Protein AF-A0AA96WVQ9-F1 (afdb_monomer)

Radius of gyration: 18.3 Å; Cα contacts (8 Å, |Δi|>4): 39; chains: 1; bounding box: 49×23×49 Å

pLDDT: mean 83.35, std 11.26, range [46.53, 95.38]

Organism: NCBI:txid3060204

Secondary structure (DSSP, 8-state):
-HHHHHHHHHHHHHHHHHHHHHHHHHHHHHHHHSTT-----HHHHHHHHHHHHHHHHHHHHHHHHHHHHHHHSTTS-HHHHHHHHHHHHHHHHHHHHHHHHHHHHHHHHHHTT-

Mean predicted aligned error: 7.29 Å

InterPro domains:
  IPR022813 Protein-export membrane protein SecD/SecF, archaeal and bacterial [PTHR30081] (1-110)
  IPR048634 Protein export membrane protein SecD/SecF, C-terminal [PF02355] (2-108)

Sequence (114 aa):
MTIRFELDYAIFAILALFHDVLITVGFFAILGLTPLRTKVDSLFVVALLTIVGFSVNDTVVIYDRIRETIQLNPGQHINEIVDDAVNQTLTRSINTTLTVLLTLFALFSSEAKR

Foldseek 3Di:
DVVVVVVVLVVVLVVVLVVVLCVLVVVLVVVCVPPNVDDPDPVVVVVSVVSSVLSSVLSVQLVVQLVVLCVVDPPDDSVVSSVVSCVVSVVVSCVVVVVVVVVVVVVVVVVVVD

Solvent-accessible surface area (backbone atoms only — not comparable to full-atom values): 6366 Å² total; per-residue (Å²): 120,71,70,61,58,54,50,57,51,50,51,54,51,52,52,52,51,51,50,54,51,49,52,55,52,51,52,50,54,54,43,37,75,42,97,72,61,55,72,89,48,75,64,52,55,53,53,51,54,49,52,50,51,52,53,52,53,51,52,51,54,38,49,53,36,32,54,50,44,48,69,75,43,78,84,64,57,68,69,59,40,46,51,53,20,44,64,74,39,44,65,58,51,51,51,53,53,49,52,52,50,52,51,52,49,54,51,52,58,53,58,77,73,109

Nearest PDB structures (foldseek):
  3lg7-assembly1_C  TM=3.363E-01  e=8.445E+00  synthetic construct

Structure (mmCIF, N/CA/C/O backbone):
data_AF-A0AA96WVQ9-F1
#
_entry.id   AF-A0AA96WVQ9-F1
#
loop_
_atom_site.group_PDB
_atom_site.id
_atom_site.type_symbol
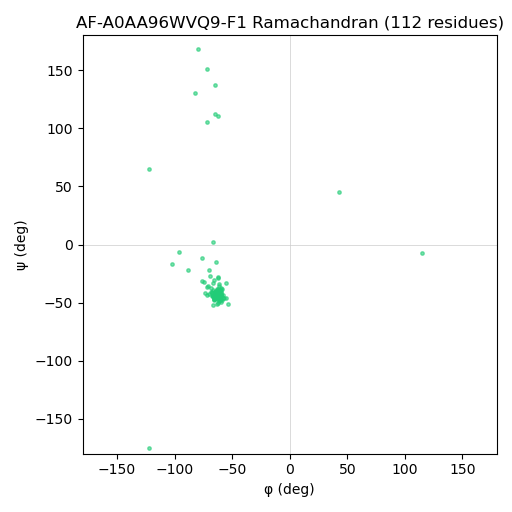_atom_site.label_atom_id
_atom_site.label_alt_id
_atom_site.label_comp_id
_atom_site.label_asym_id
_atom_site.label_entity_id
_atom_site.label_seq_id
_atom_site.pdbx_PDB_ins_code
_atom_site.Cartn_x
_atom_site.Cartn_y
_atom_site.Cartn_z
_atom_site.occupancy
_atom_site.B_iso_or_equiv
_atom_site.auth_seq_id
_atom_site.auth_comp_id
_atom_site.auth_asym_id
_atom_site.auth_atom_id
_atom_site.pdbx_PDB_model_num
ATOM 1 N N . MET A 1 1 ? -20.148 -14.144 12.876 1.00 46.53 1 MET A N 1
ATOM 2 C CA . MET A 1 1 ? -20.193 -13.102 11.820 1.00 46.53 1 MET A CA 1
ATOM 3 C C . MET A 1 1 ? -18.806 -12.736 11.276 1.00 46.53 1 MET A C 1
ATOM 5 O O . MET A 1 1 ? -18.730 -12.173 10.196 1.00 46.53 1 MET A O 1
ATOM 9 N N . THR A 1 2 ? -17.723 -13.139 11.945 1.00 54.88 2 THR A N 1
ATOM 10 C CA . THR A 1 2 ? -16.320 -12.840 11.605 1.00 54.88 2 THR A CA 1
ATOM 11 C C . THR A 1 2 ? -15.842 -13.369 10.241 1.00 54.88 2 THR A C 1
ATOM 13 O O . THR A 1 2 ? -15.091 -12.682 9.563 1.00 54.88 2 THR A O 1
ATOM 16 N N . ILE A 1 3 ? -16.339 -14.534 9.801 1.00 55.66 3 ILE A N 1
ATOM 17 C CA . ILE A 1 3 ? -15.873 -15.217 8.574 1.00 55.66 3 ILE A CA 1
ATOM 18 C C . ILE A 1 3 ? -16.371 -14.523 7.290 1.00 55.66 3 ILE A C 1
ATOM 20 O O . ILE A 1 3 ? -15.680 -14.518 6.279 1.00 55.66 3 ILE A O 1
ATOM 24 N N . ARG A 1 4 ? -17.566 -13.906 7.311 1.00 56.72 4 ARG A N 1
ATOM 25 C CA . ARG A 1 4 ? -18.099 -13.181 6.138 1.00 56.72 4 ARG A CA 1
ATOM 26 C C . ARG A 1 4 ? -17.317 -11.898 5.855 1.00 56.72 4 ARG A C 1
ATOM 28 O O . ARG A 1 4 ? -16.983 -11.646 4.709 1.00 56.72 4 ARG A O 1
ATOM 35 N N . PHE A 1 5 ? -16.979 -11.153 6.906 1.00 60.38 5 PHE A N 1
ATOM 36 C CA . PHE A 1 5 ? -16.193 -9.925 6.788 1.00 60.38 5 PHE A CA 1
ATOM 37 C C . PHE A 1 5 ? -14.780 -10.192 6.243 1.00 60.38 5 PHE A C 1
ATOM 39 O O . PHE A 1 5 ? -14.303 -9.439 5.405 1.00 60.38 5 PHE A O 1
ATOM 46 N N . GLU A 1 6 ? -14.136 -11.296 6.641 1.00 66.44 6 GLU A N 1
ATOM 47 C CA . GLU A 1 6 ? -12.835 -11.705 6.080 1.00 66.44 6 GLU A CA 1
ATOM 48 C C . GLU A 1 6 ? -12.881 -11.997 4.574 1.00 66.44 6 GLU A C 1
ATOM 50 O O . GLU A 1 6 ? -11.923 -11.690 3.867 1.00 66.44 6 GLU A O 1
ATOM 55 N N . LEU A 1 7 ? -13.986 -12.557 4.069 1.00 70.31 7 LEU A N 1
ATOM 56 C CA . LEU A 1 7 ? -14.126 -12.874 2.646 1.00 70.31 7 LEU A CA 1
ATOM 57 C C . LEU A 1 7 ? -14.338 -11.628 1.786 1.00 70.31 7 LEU A C 1
ATOM 59 O O . LEU A 1 7 ? -13.720 -11.521 0.729 1.00 70.31 7 LEU A O 1
ATOM 63 N N . ASP A 1 8 ? -15.159 -10.680 2.242 1.00 73.31 8 ASP A N 1
ATOM 64 C CA . ASP A 1 8 ? -15.375 -9.424 1.517 1.00 73.31 8 ASP A CA 1
ATOM 65 C C . ASP A 1 8 ? -14.046 -8.657 1.377 1.00 73.31 8 ASP A C 1
ATOM 67 O O . ASP A 1 8 ? -13.687 -8.222 0.282 1.00 73.31 8 ASP A O 1
ATOM 71 N N . TYR A 1 9 ? -13.246 -8.594 2.447 1.00 71.56 9 TYR A N 1
ATOM 72 C CA . TYR A 1 9 ? -11.916 -7.975 2.416 1.00 71.56 9 TYR A CA 1
ATOM 73 C C . TYR A 1 9 ? -10.926 -8.701 1.505 1.00 71.56 9 TYR A C 1
ATOM 75 O O . TYR A 1 9 ? -10.193 -8.051 0.759 1.00 71.56 9 TYR A O 1
ATOM 83 N N . ALA A 1 10 ? -10.923 -10.037 1.514 1.00 76.75 10 ALA A N 1
ATOM 84 C CA . ALA A 1 10 ? -10.074 -10.819 0.621 1.00 76.75 10 ALA A CA 1
ATOM 85 C C . ALA A 1 10 ? -10.390 -10.536 -0.856 1.00 76.75 10 ALA A C 1
ATOM 87 O O . ALA A 1 10 ? -9.477 -10.404 -1.670 1.00 76.75 10 ALA A O 1
ATOM 88 N N . ILE A 1 11 ? -11.671 -10.381 -1.205 1.00 83.69 11 ILE A N 1
ATOM 89 C CA . ILE A 1 11 ? -12.095 -10.055 -2.571 1.00 83.69 11 ILE A CA 1
ATOM 90 C C . ILE A 1 11 ? -11.609 -8.657 -2.973 1.00 83.69 11 ILE A C 1
ATOM 92 O O . ILE A 1 11 ? -11.035 -8.504 -4.051 1.00 83.69 11 ILE A O 1
ATOM 96 N N . PHE A 1 12 ? -11.780 -7.648 -2.113 1.00 81.94 12 PHE A N 1
ATOM 97 C CA . PHE A 1 12 ? -11.291 -6.295 -2.398 1.00 81.94 12 PHE A CA 1
ATOM 98 C C . PHE A 1 12 ? -9.765 -6.241 -2.525 1.00 81.94 12 PHE A C 1
ATOM 100 O O . PHE A 1 12 ? -9.258 -5.578 -3.428 1.00 81.94 12 PHE A O 1
ATOM 107 N N . ALA A 1 13 ? -9.034 -6.978 -1.683 1.00 79.88 13 ALA A N 1
ATOM 108 C CA . ALA A 1 13 ? -7.583 -7.093 -1.788 1.00 79.88 13 ALA A CA 1
ATOM 109 C C . ALA A 1 13 ? -7.162 -7.723 -3.125 1.00 79.88 13 ALA A C 1
ATOM 111 O O . ALA A 1 13 ? -6.309 -7.181 -3.820 1.00 79.88 13 ALA A O 1
ATOM 112 N N . ILE A 1 14 ? -7.801 -8.820 -3.543 1.00 85.50 14 ILE A N 1
ATOM 113 C CA . ILE A 1 14 ? -7.510 -9.465 -4.834 1.00 85.50 14 ILE A CA 1
ATOM 114 C C . ILE A 1 14 ? -7.797 -8.518 -6.007 1.00 85.50 14 ILE A C 1
ATOM 116 O O . ILE A 1 14 ? -7.007 -8.459 -6.948 1.00 85.50 14 ILE A O 1
ATOM 120 N N . LEU A 1 15 ? -8.896 -7.760 -5.957 1.00 87.75 15 LEU A N 1
ATOM 121 C CA . LEU A 1 15 ? -9.235 -6.784 -6.997 1.00 87.75 15 LEU A CA 1
ATOM 122 C C . LEU A 1 15 ? -8.214 -5.643 -7.082 1.00 87.75 15 LEU A C 1
ATOM 124 O O . LEU A 1 15 ? -7.828 -5.267 -8.189 1.00 87.75 15 LEU A O 1
ATOM 128 N N . ALA A 1 16 ? -7.747 -5.127 -5.942 1.00 84.44 16 ALA A N 1
ATOM 129 C CA . ALA A 1 16 ? -6.699 -4.107 -5.901 1.00 84.44 16 ALA A CA 1
ATOM 130 C C . ALA A 1 16 ? -5.387 -4.623 -6.515 1.00 84.44 16 ALA A C 1
ATOM 132 O O . ALA A 1 16 ? -4.803 -3.975 -7.378 1.00 84.44 16 ALA A O 1
ATOM 133 N N . LEU A 1 17 ? -4.977 -5.847 -6.171 1.00 86.38 17 LEU A N 1
ATOM 134 C CA . LEU A 1 17 ? -3.777 -6.464 -6.744 1.00 86.38 17 LEU A CA 1
ATOM 135 C C . LEU A 1 17 ? -3.904 -6.718 -8.239 1.00 86.38 17 LEU A C 1
ATOM 137 O O . LEU A 1 17 ? -2.954 -6.510 -8.992 1.00 86.38 17 LEU A O 1
ATOM 141 N N . PHE A 1 18 ? -5.075 -7.177 -8.678 1.00 88.94 18 PHE A N 1
ATOM 142 C CA . PHE A 1 18 ? -5.342 -7.372 -10.094 1.00 88.94 18 PHE A CA 1
ATOM 143 C C . PHE A 1 18 ? -5.199 -6.055 -10.860 1.00 88.94 18 PHE A C 1
ATOM 145 O O . PHE A 1 18 ? -4.563 -6.026 -11.912 1.00 88.94 18 PHE A O 1
ATOM 152 N N . HIS A 1 19 ? -5.737 -4.964 -10.312 1.00 89.06 19 HIS A N 1
ATOM 153 C CA . HIS A 1 19 ? -5.578 -3.624 -10.864 1.00 89.06 19 HIS A CA 1
ATOM 154 C C . HIS A 1 19 ? -4.102 -3.196 -10.929 1.00 89.06 19 HIS A C 1
ATOM 156 O O . HIS A 1 19 ? -3.646 -2.762 -11.988 1.00 89.06 19 HIS A O 1
ATOM 162 N N . ASP A 1 20 ? -3.332 -3.388 -9.856 1.00 85.62 20 ASP A N 1
ATOM 163 C CA . ASP A 1 20 ? -1.913 -3.010 -9.805 1.00 85.62 20 ASP A CA 1
ATOM 164 C C . ASP A 1 20 ? -1.073 -3.757 -10.846 1.00 85.62 20 ASP A C 1
ATOM 166 O O . ASP A 1 20 ? -0.268 -3.148 -11.559 1.00 85.62 20 ASP A O 1
ATOM 170 N N . VAL A 1 21 ? -1.297 -5.068 -10.989 1.00 88.50 21 VAL A N 1
ATOM 171 C CA . VAL A 1 21 ? -0.636 -5.906 -12.002 1.00 88.50 21 VAL A CA 1
ATOM 172 C C . VAL A 1 21 ? -1.056 -5.495 -13.409 1.00 88.50 21 VAL A C 1
ATOM 174 O O . VAL A 1 21 ? -0.216 -5.389 -14.302 1.00 88.50 21 VAL A O 1
ATOM 177 N N . LEU A 1 22 ? -2.346 -5.237 -13.628 1.00 89.62 22 LEU A N 1
ATOM 178 C CA . LEU A 1 22 ? -2.860 -4.861 -14.941 1.00 89.62 22 LEU A CA 1
ATOM 179 C C . LEU A 1 22 ? -2.290 -3.517 -15.406 1.00 89.62 22 LEU A C 1
ATOM 181 O O . LEU A 1 22 ? -1.871 -3.403 -16.559 1.00 89.62 22 LEU A O 1
ATOM 185 N N . ILE A 1 23 ? -2.206 -2.525 -14.514 1.00 88.12 23 ILE A N 1
ATOM 186 C CA . ILE A 1 23 ? -1.594 -1.228 -14.827 1.00 88.12 23 ILE A CA 1
ATOM 187 C C . ILE A 1 23 ? -0.095 -1.374 -15.087 1.00 88.12 23 ILE A C 1
ATOM 189 O O . ILE A 1 23 ? 0.392 -0.853 -16.089 1.00 88.12 23 ILE A O 1
ATOM 193 N N . THR A 1 24 ? 0.646 -2.084 -14.232 1.00 85.06 24 THR A N 1
ATOM 194 C CA . THR A 1 24 ? 2.103 -2.235 -14.409 1.00 85.06 24 THR A CA 1
ATOM 195 C C . THR A 1 24 ? 2.452 -2.985 -15.691 1.00 85.06 24 THR A C 1
ATOM 197 O O . THR A 1 24 ? 3.294 -2.522 -16.462 1.00 85.06 24 THR A O 1
ATOM 200 N N . VAL A 1 25 ? 1.777 -4.100 -15.974 1.00 85.94 25 VAL A N 1
ATOM 201 C CA . VAL A 1 25 ? 1.987 -4.867 -17.210 1.00 85.94 25 VAL A CA 1
ATOM 202 C C . VAL A 1 25 ? 1.542 -4.068 -18.435 1.00 85.94 25 VAL A C 1
ATOM 204 O O . VAL A 1 25 ? 2.275 -4.018 -19.421 1.00 85.94 25 VAL A O 1
ATOM 207 N N . GLY A 1 26 ? 0.382 -3.405 -18.381 1.00 84.75 26 GLY A N 1
ATOM 208 C CA . GLY A 1 26 ? -0.117 -2.570 -19.477 1.00 84.75 26 GLY A CA 1
ATOM 209 C C . GLY A 1 26 ? 0.827 -1.413 -19.809 1.00 84.75 26 GLY A C 1
ATOM 210 O O . GLY A 1 26 ? 1.128 -1.168 -20.977 1.00 84.75 26 GLY A O 1
ATOM 211 N N . PHE A 1 27 ? 1.369 -0.750 -18.787 1.00 84.25 27 PHE A N 1
ATOM 212 C CA . PHE A 1 27 ? 2.352 0.316 -18.952 1.00 84.25 27 PHE A CA 1
ATOM 213 C C . PHE A 1 27 ? 3.649 -0.190 -19.605 1.00 84.25 27 PHE A C 1
ATOM 215 O O . PHE A 1 27 ? 4.131 0.409 -20.569 1.00 84.25 27 PHE A O 1
ATOM 222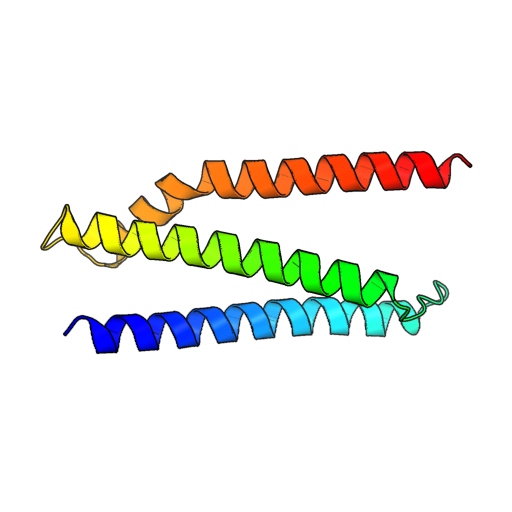 N N . PHE A 1 28 ? 4.181 -1.332 -19.156 1.00 78.00 28 PHE A N 1
ATOM 223 C CA . PHE A 1 28 ? 5.369 -1.944 -19.763 1.00 78.00 28 PHE A CA 1
ATOM 224 C C . PHE A 1 28 ? 5.130 -2.459 -21.188 1.00 78.00 28 PHE A C 1
ATOM 226 O O . PHE A 1 28 ? 6.035 -2.386 -22.021 1.00 78.00 28 PHE A O 1
ATOM 233 N N . ALA A 1 29 ? 3.922 -2.937 -21.497 1.00 80.12 29 ALA A N 1
ATOM 234 C CA . ALA A 1 29 ? 3.548 -3.343 -22.848 1.00 80.12 29 ALA A CA 1
ATOM 235 C C . ALA A 1 29 ? 3.556 -2.151 -23.818 1.00 80.12 29 ALA A C 1
ATOM 237 O O . ALA A 1 29 ? 4.071 -2.271 -24.928 1.00 80.12 29 ALA A O 1
ATOM 238 N N . ILE A 1 30 ? 3.061 -0.985 -23.383 1.00 79.19 30 ILE A N 1
ATOM 239 C CA . ILE A 1 30 ? 3.125 0.256 -24.169 1.00 79.19 30 ILE A CA 1
ATOM 240 C C . ILE 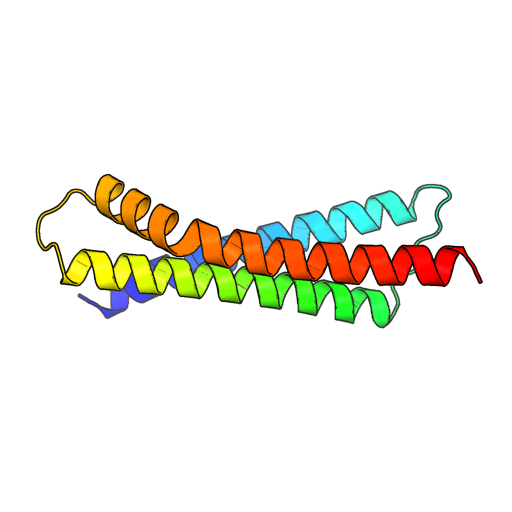A 1 30 ? 4.581 0.696 -24.360 1.00 79.19 30 ILE A C 1
ATOM 242 O O . ILE A 1 30 ? 4.977 0.991 -25.484 1.00 79.19 30 ILE A O 1
ATOM 246 N N . LEU A 1 31 ? 5.398 0.682 -23.300 1.00 74.75 31 LEU A N 1
ATOM 247 C CA . LEU A 1 31 ? 6.825 1.030 -23.383 1.00 74.75 31 LEU A CA 1
ATOM 248 C C . LEU A 1 31 ? 7.636 0.090 -24.290 1.00 74.75 31 LEU A C 1
ATOM 250 O O . LEU A 1 31 ? 8.616 0.519 -24.903 1.00 74.75 31 LEU A O 1
ATOM 254 N N . GLY A 1 32 ? 7.208 -1.169 -24.415 1.00 68.19 32 GLY A N 1
ATOM 255 C CA . GLY A 1 32 ? 7.791 -2.140 -25.340 1.00 68.19 32 GLY A CA 1
ATOM 256 C C . GLY A 1 32 ? 7.509 -1.838 -26.815 1.00 68.19 32 GLY A C 1
ATOM 257 O O . GLY A 1 32 ? 8.265 -2.287 -27.677 1.00 68.19 32 GLY A O 1
ATOM 258 N N . LEU A 1 33 ? 6.456 -1.065 -27.110 1.00 63.72 33 LEU A N 1
ATOM 259 C CA . LEU A 1 33 ? 6.095 -0.616 -28.461 1.00 63.72 33 LEU A CA 1
ATOM 260 C C . LEU A 1 33 ? 6.792 0.703 -28.851 1.00 63.72 33 LEU A C 1
ATOM 262 O O . LEU A 1 33 ? 6.946 0.987 -30.039 1.00 63.72 33 LEU A O 1
ATOM 266 N N . THR A 1 34 ? 7.231 1.505 -27.876 1.00 63.66 34 THR A N 1
ATOM 267 C CA . THR A 1 34 ? 8.033 2.728 -28.068 1.00 63.66 34 THR A CA 1
ATOM 268 C C . THR A 1 34 ? 9.526 2.387 -28.297 1.00 63.66 34 THR A C 1
ATOM 270 O O . THR A 1 34 ? 9.950 1.250 -28.074 1.00 63.66 34 THR A O 1
ATOM 273 N N . PRO A 1 35 ? 10.395 3.331 -28.730 1.00 54.00 35 PRO A N 1
ATOM 274 C CA . PRO A 1 35 ? 11.783 3.033 -29.117 1.00 54.00 35 PRO A CA 1
ATOM 275 C C . PRO A 1 35 ? 12.687 2.574 -27.957 1.00 54.00 35 PRO A C 1
ATOM 277 O O . PRO A 1 35 ? 13.868 2.311 -28.171 1.00 54.00 35 PRO A O 1
ATOM 280 N N . LEU A 1 36 ? 12.140 2.440 -26.744 1.00 60.47 36 LEU A N 1
ATOM 281 C CA . LEU A 1 36 ? 12.842 2.007 -25.541 1.00 60.47 36 LEU A CA 1
ATOM 282 C C . LEU A 1 36 ? 13.109 0.487 -25.503 1.00 60.47 36 LEU A C 1
ATOM 284 O O . LEU A 1 36 ? 13.907 0.049 -24.681 1.00 60.47 36 LEU A O 1
ATOM 288 N N . ARG A 1 37 ? 12.504 -0.317 -26.401 1.00 57.22 37 ARG A N 1
ATOM 289 C CA . ARG A 1 37 ? 12.735 -1.777 -26.539 1.00 57.22 37 ARG A CA 1
ATOM 290 C C . ARG A 1 37 ? 12.819 -2.508 -25.186 1.00 57.22 37 ARG A C 1
ATOM 292 O O . ARG A 1 37 ? 13.700 -3.347 -24.982 1.00 57.22 37 ARG A O 1
ATOM 299 N N . THR A 1 38 ? 11.911 -2.209 -24.256 1.00 63.97 38 THR A N 1
ATOM 300 C CA . THR A 1 38 ? 11.853 -2.912 -22.969 1.00 63.97 38 THR A CA 1
ATOM 301 C C . THR A 1 38 ? 11.562 -4.391 -23.214 1.00 63.97 38 THR A C 1
ATOM 303 O O . THR A 1 38 ? 10.481 -4.762 -23.671 1.00 63.97 38 THR A O 1
ATOM 306 N N . LYS A 1 39 ? 12.558 -5.245 -22.955 1.00 66.62 39 LYS A N 1
ATOM 307 C CA . LYS A 1 39 ? 12.409 -6.700 -23.025 1.00 66.62 39 LYS A CA 1
ATOM 308 C C . LYS A 1 39 ? 11.787 -7.187 -21.728 1.00 66.62 39 LYS A C 1
ATOM 310 O O . LYS A 1 39 ? 12.270 -6.862 -20.650 1.00 66.62 39 LYS A O 1
ATOM 315 N N . VAL A 1 40 ? 10.749 -8.002 -21.854 1.00 75.94 40 VAL A N 1
ATOM 316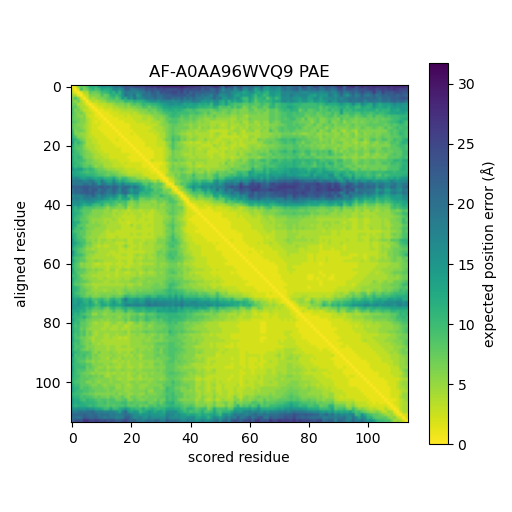 C CA . VAL A 1 40 ? 10.250 -8.800 -20.737 1.00 75.94 40 VAL A CA 1
ATOM 317 C C . VAL A 1 40 ? 11.275 -9.902 -20.488 1.00 75.94 40 VAL A C 1
ATOM 319 O O . VAL A 1 40 ? 11.409 -10.827 -21.289 1.00 75.94 40 VAL A O 1
ATOM 322 N N . ASP A 1 41 ? 12.045 -9.758 -19.419 1.00 80.38 41 ASP A N 1
ATOM 323 C CA . ASP A 1 41 ? 13.062 -10.706 -18.984 1.00 80.38 41 ASP A CA 1
ATOM 324 C C . ASP A 1 41 ? 12.785 -11.181 -17.547 1.00 80.38 41 ASP A C 1
ATOM 326 O O . ASP A 1 41 ? 11.758 -10.865 -16.942 1.00 80.38 41 ASP A O 1
ATOM 330 N N . SER A 1 42 ? 13.692 -11.978 -16.980 1.00 82.75 42 SER A N 1
ATOM 331 C CA . SER A 1 42 ? 13.526 -12.455 -15.604 1.00 82.75 42 SER A CA 1
ATOM 332 C C . SER A 1 42 ? 13.507 -11.311 -14.583 1.00 82.75 42 SER A C 1
ATOM 334 O O . SER A 1 42 ? 12.885 -11.461 -13.532 1.00 82.75 42 SER A O 1
ATOM 336 N N . LEU A 1 43 ? 14.168 -10.183 -14.866 1.00 82.56 43 LEU A N 1
ATOM 337 C CA . LEU A 1 43 ? 14.220 -9.034 -13.966 1.00 82.56 43 LEU A CA 1
ATOM 338 C C . LEU A 1 43 ? 12.868 -8.314 -13.917 1.00 82.56 43 LEU A C 1
ATOM 340 O O . LEU A 1 43 ? 12.433 -7.908 -12.841 1.00 82.56 43 LEU A O 1
ATOM 344 N N . PHE A 1 44 ? 12.159 -8.245 -15.047 1.00 81.75 44 PHE A N 1
ATOM 345 C CA . PHE A 1 44 ? 10.783 -7.749 -15.091 1.00 81.75 44 PHE A CA 1
ATOM 346 C C . PHE A 1 44 ? 9.851 -8.538 -14.157 1.00 81.75 44 PHE A C 1
ATOM 348 O O . PHE A 1 44 ? 9.098 -7.943 -13.387 1.00 81.75 44 PHE A O 1
ATOM 355 N N . VAL A 1 45 ? 9.928 -9.874 -14.170 1.00 85.75 45 VAL A N 1
ATOM 356 C CA . VAL A 1 45 ? 9.092 -10.721 -13.298 1.00 85.75 45 VAL A CA 1
ATOM 357 C C . VAL A 1 45 ? 9.421 -10.490 -11.819 1.00 85.75 45 VAL A C 1
ATOM 359 O O . VAL A 1 45 ? 8.511 -10.389 -10.998 1.00 85.75 45 VAL A O 1
ATOM 362 N N . VAL A 1 46 ? 10.705 -10.351 -11.473 1.00 88.62 46 VAL A N 1
ATOM 363 C CA . VAL A 1 46 ? 11.140 -10.033 -10.100 1.00 88.62 46 VAL A CA 1
ATOM 364 C C . VAL A 1 46 ? 10.600 -8.675 -9.649 1.00 88.62 46 VAL A C 1
ATOM 366 O O . VAL A 1 46 ? 10.088 -8.557 -8.534 1.00 88.62 46 VAL A O 1
ATOM 369 N N . ALA A 1 47 ? 10.659 -7.660 -10.513 1.00 83.81 47 ALA A N 1
ATOM 370 C CA . ALA A 1 47 ? 10.113 -6.340 -10.219 1.00 83.81 47 ALA A CA 1
ATOM 371 C C . ALA A 1 47 ? 8.592 -6.392 -9.998 1.00 83.81 47 ALA A C 1
ATOM 373 O O . ALA A 1 47 ? 8.097 -5.836 -9.019 1.00 83.81 47 ALA A O 1
ATOM 374 N N . LEU A 1 48 ? 7.859 -7.123 -10.844 1.00 86.44 48 LEU A N 1
ATOM 375 C CA . LEU A 1 48 ? 6.411 -7.292 -10.708 1.00 86.44 48 LEU A CA 1
ATOM 376 C C . LEU A 1 48 ? 6.037 -7.977 -9.384 1.00 86.44 48 LEU A C 1
ATOM 378 O O . LEU A 1 48 ? 5.180 -7.482 -8.656 1.00 86.44 48 LEU A O 1
ATOM 382 N N . LEU A 1 49 ? 6.714 -9.077 -9.038 1.00 88.31 49 LEU A N 1
ATOM 383 C CA . LEU A 1 49 ? 6.508 -9.782 -7.767 1.00 88.31 49 LEU A CA 1
ATOM 384 C C . LEU A 1 49 ? 6.793 -8.884 -6.559 1.00 88.31 49 LEU A C 1
ATOM 386 O O . LEU A 1 49 ? 6.087 -8.954 -5.556 1.00 88.31 49 LEU A O 1
ATOM 390 N N . THR A 1 50 ? 7.803 -8.022 -6.667 1.00 88.12 50 THR A N 1
ATOM 391 C CA . THR A 1 50 ? 8.165 -7.069 -5.613 1.00 88.12 50 THR A CA 1
ATOM 392 C C . THR A 1 50 ? 7.076 -6.011 -5.415 1.00 88.12 50 THR A C 1
ATOM 394 O O . THR A 1 50 ? 6.687 -5.742 -4.281 1.00 88.12 50 THR A O 1
ATOM 397 N N . ILE A 1 51 ? 6.534 -5.452 -6.504 1.00 86.75 51 ILE A N 1
ATOM 398 C CA . ILE A 1 51 ? 5.431 -4.476 -6.452 1.00 86.75 51 ILE A CA 1
ATOM 399 C C . ILE A 1 51 ? 4.188 -5.108 -5.822 1.00 86.75 51 ILE A C 1
ATOM 401 O O . ILE A 1 51 ? 3.605 -4.535 -4.902 1.00 86.75 51 ILE A O 1
ATOM 405 N N . VAL A 1 52 ? 3.824 -6.314 -6.267 1.00 89.19 52 VAL A N 1
ATOM 406 C CA . VAL A 1 52 ? 2.712 -7.074 -5.684 1.00 89.19 52 VAL A CA 1
ATOM 407 C C . VAL A 1 52 ? 2.953 -7.311 -4.193 1.00 89.19 52 VAL A C 1
ATOM 409 O O . VAL A 1 52 ? 2.060 -7.065 -3.391 1.00 89.19 52 VAL A O 1
ATOM 412 N N . GLY A 1 53 ? 4.161 -7.721 -3.798 1.00 88.75 53 GLY A N 1
ATOM 413 C CA . GLY A 1 53 ? 4.514 -7.948 -2.396 1.00 88.75 53 GLY A CA 1
ATOM 414 C C . GLY A 1 53 ? 4.324 -6.711 -1.513 1.00 88.75 53 GLY A C 1
ATOM 415 O O . GLY A 1 53 ? 3.751 -6.823 -0.428 1.00 88.75 53 GLY A O 1
ATOM 416 N N . PHE A 1 54 ? 4.743 -5.531 -1.982 1.00 87.94 54 PHE A N 1
ATOM 417 C CA . PHE A 1 54 ? 4.527 -4.278 -1.253 1.00 87.94 54 PHE A CA 1
ATOM 418 C C . PHE A 1 54 ? 3.045 -3.892 -1.180 1.00 87.94 54 PHE A C 1
ATOM 420 O O . PHE A 1 54 ? 2.564 -3.562 -0.096 1.00 87.94 54 PHE A O 1
ATOM 427 N N . SER A 1 55 ? 2.307 -4.008 -2.288 1.00 87.94 55 SER A N 1
ATOM 428 C CA . SER A 1 55 ? 0.875 -3.679 -2.339 1.00 87.94 55 SER A CA 1
ATOM 429 C C . SER A 1 55 ? 0.030 -4.576 -1.420 1.00 87.94 55 SER A C 1
ATOM 431 O O . SER A 1 55 ? -0.778 -4.079 -0.629 1.00 87.94 55 SER A O 1
ATOM 433 N N . VAL A 1 56 ? 0.272 -5.897 -1.434 1.00 87.94 56 VAL A N 1
ATOM 434 C CA . VAL A 1 56 ? -0.393 -6.846 -0.520 1.00 87.94 56 VAL A CA 1
ATOM 435 C C . VAL A 1 56 ? -0.102 -6.485 0.932 1.00 87.94 56 VAL A C 1
ATOM 437 O O . VAL A 1 56 ? -1.023 -6.415 1.743 1.00 87.94 56 VAL A O 1
ATOM 440 N N . ASN A 1 57 ? 1.173 -6.273 1.270 1.00 89.19 57 ASN A N 1
ATOM 441 C CA . ASN A 1 57 ? 1.590 -5.998 2.642 1.00 89.19 57 ASN A CA 1
ATOM 442 C C . ASN A 1 57 ? 0.925 -4.736 3.202 1.00 89.19 57 ASN A C 1
ATOM 444 O O . ASN A 1 57 ? 0.466 -4.738 4.344 1.00 89.19 57 ASN A O 1
ATOM 448 N N . ASP A 1 58 ? 0.857 -3.670 2.409 1.00 89.31 58 ASP A N 1
ATOM 449 C CA . ASP A 1 58 ? 0.232 -2.423 2.845 1.00 89.31 58 ASP A CA 1
ATOM 450 C C . ASP A 1 58 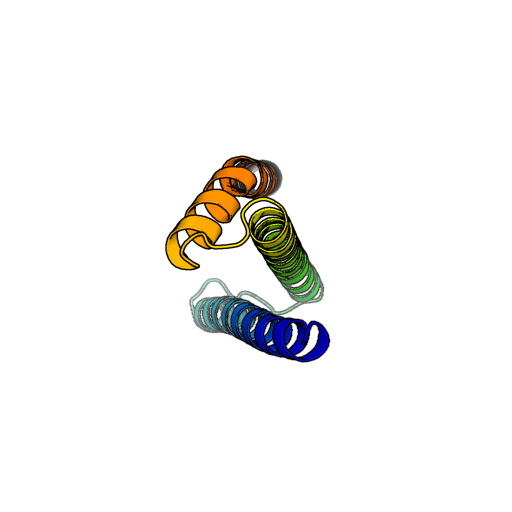? -1.282 -2.581 3.003 1.00 89.31 58 ASP A C 1
ATOM 452 O O . ASP A 1 58 ? -1.844 -2.158 4.015 1.00 89.31 58 ASP A O 1
ATOM 456 N N . THR A 1 59 ? -1.919 -3.294 2.073 1.00 88.81 59 THR A N 1
ATOM 457 C CA . THR A 1 59 ? -3.347 -3.619 2.134 1.00 88.81 59 THR A CA 1
ATOM 458 C C . THR A 1 59 ? -3.694 -4.410 3.400 1.00 88.81 59 THR A C 1
ATOM 460 O O . THR A 1 59 ? -4.626 -4.045 4.116 1.00 88.81 59 THR A O 1
ATOM 463 N N . VAL A 1 60 ? -2.923 -5.454 3.730 1.00 88.88 60 VAL A N 1
ATOM 464 C CA . VAL A 1 60 ? -3.135 -6.273 4.939 1.00 88.88 60 VAL A CA 1
ATOM 465 C C . VAL A 1 60 ? -2.997 -5.436 6.210 1.00 88.88 60 VAL A C 1
ATOM 467 O O . VAL A 1 60 ? -3.843 -5.534 7.090 1.00 88.88 60 VAL A O 1
ATOM 470 N N . VAL A 1 61 ? -1.990 -4.562 6.296 1.00 91.25 61 VAL A N 1
ATOM 471 C CA . VAL A 1 61 ? -1.775 -3.734 7.495 1.00 91.25 61 VAL A CA 1
ATOM 472 C C . VAL A 1 61 ? -2.901 -2.719 7.703 1.00 91.25 61 VAL A C 1
ATOM 474 O O . VAL A 1 61 ? -3.325 -2.506 8.839 1.00 91.25 61 VAL A O 1
ATOM 477 N N . ILE A 1 62 ? -3.409 -2.105 6.629 1.00 91.25 62 ILE A N 1
ATOM 478 C CA . ILE A 1 62 ? -4.578 -1.217 6.709 1.00 91.25 62 ILE A CA 1
ATOM 479 C C . ILE A 1 62 ? -5.804 -2.007 7.181 1.00 91.25 62 ILE A C 1
ATOM 481 O O . ILE A 1 62 ? -6.505 -1.559 8.087 1.00 91.25 62 ILE A O 1
ATOM 485 N N . TYR A 1 63 ? -6.044 -3.197 6.622 1.00 87.75 63 TYR A N 1
ATOM 486 C CA . TYR A 1 63 ? -7.179 -4.036 7.018 1.00 87.75 63 TYR A CA 1
ATOM 487 C C . TYR A 1 63 ? -7.103 -4.508 8.466 1.00 87.75 63 TYR A C 1
ATOM 489 O O . TYR A 1 63 ? -8.106 -4.442 9.181 1.00 87.75 63 TYR A O 1
ATOM 497 N N . ASP A 1 64 ? -5.929 -4.937 8.919 1.00 89.56 64 ASP A N 1
ATOM 498 C CA . ASP A 1 64 ? -5.713 -5.315 10.311 1.00 89.56 64 ASP A CA 1
ATOM 499 C C . ASP A 1 64 ? -6.010 -4.131 11.234 1.00 89.56 64 ASP A C 1
ATOM 501 O O . ASP A 1 64 ? -6.708 -4.295 12.240 1.00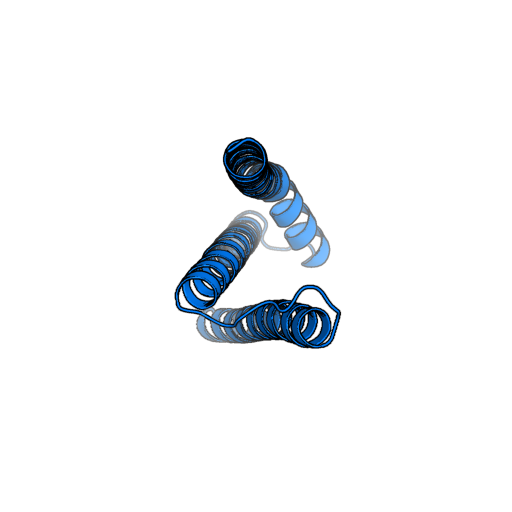 89.56 64 ASP A O 1
ATOM 505 N N . ARG A 1 65 ? -5.591 -2.916 10.850 1.00 92.88 65 ARG A N 1
ATOM 506 C CA . ARG A 1 65 ? -5.892 -1.717 11.633 1.00 92.88 65 ARG A CA 1
ATOM 507 C C . ARG A 1 65 ? -7.376 -1.366 11.631 1.00 92.88 65 ARG A C 1
ATOM 509 O O . ARG A 1 65 ? -7.905 -1.046 12.688 1.00 92.88 65 ARG A O 1
ATOM 516 N N . ILE A 1 66 ? -8.072 -1.477 10.498 1.00 90.62 66 ILE A N 1
ATOM 517 C CA . ILE A 1 66 ? -9.535 -1.307 10.443 1.00 90.62 66 ILE A CA 1
ATOM 518 C C . ILE A 1 66 ? -10.198 -2.274 11.431 1.00 90.62 66 ILE A C 1
ATOM 520 O O . ILE A 1 66 ? -11.055 -1.874 12.217 1.00 90.62 66 ILE A O 1
ATOM 524 N N . ARG A 1 67 ? -9.773 -3.542 11.440 1.00 88.50 67 ARG A N 1
ATOM 525 C CA . ARG A 1 67 ? -10.332 -4.573 12.320 1.00 88.50 67 ARG A CA 1
ATOM 526 C C . ARG A 1 67 ? -10.095 -4.271 13.798 1.00 88.50 67 ARG A C 1
ATOM 528 O O . ARG A 1 67 ? -10.998 -4.477 14.607 1.00 88.50 67 ARG A O 1
ATOM 535 N N . GLU A 1 68 ? -8.905 -3.794 14.141 1.00 90.56 68 GLU A N 1
ATOM 536 C CA . GLU A 1 68 ? -8.552 -3.376 15.497 1.00 90.56 68 GLU A CA 1
ATOM 537 C C . GLU A 1 68 ? -9.377 -2.157 15.939 1.00 90.56 68 GLU A C 1
ATOM 539 O O . GLU A 1 68 ? -9.987 -2.186 17.007 1.00 90.56 68 GLU A O 1
ATOM 544 N N . THR A 1 69 ? -9.499 -1.132 15.091 1.00 91.12 69 THR A N 1
ATOM 545 C CA . THR A 1 69 ? -10.288 0.074 15.387 1.00 91.12 69 THR A CA 1
ATOM 546 C C . THR A 1 69 ? -11.776 -0.245 15.578 1.00 91.12 69 THR A C 1
ATOM 548 O O . THR A 1 69 ? -12.392 0.299 16.495 1.00 91.12 69 THR A O 1
ATOM 551 N N . ILE A 1 70 ? -12.351 -1.175 14.796 1.00 90.12 70 ILE A N 1
ATOM 552 C CA . ILE A 1 70 ? -13.734 -1.664 14.991 1.00 90.12 70 ILE A CA 1
ATOM 553 C C . ILE A 1 70 ? -13.907 -2.304 16.377 1.00 90.12 70 ILE A C 1
ATOM 555 O O . ILE A 1 70 ? -14.935 -2.108 17.023 1.00 90.12 70 ILE A O 1
ATOM 559 N N . GLN A 1 71 ? -12.928 -3.096 16.829 1.00 88.19 71 GLN A N 1
ATOM 560 C CA . GLN A 1 71 ? -12.998 -3.771 18.130 1.00 88.19 71 GLN A CA 1
ATOM 561 C C . GLN A 1 71 ? -12.863 -2.793 19.301 1.00 88.19 71 GLN A C 1
AT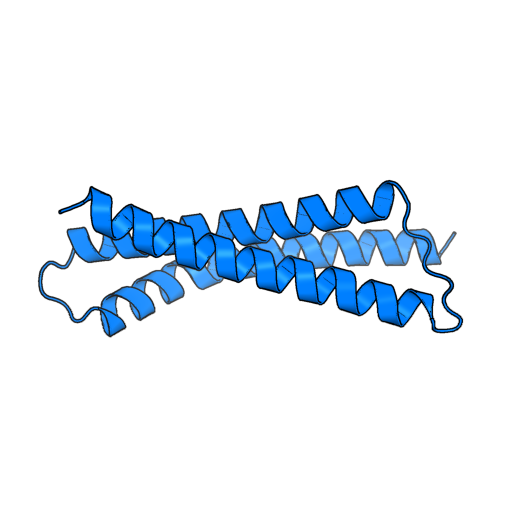OM 563 O O . GLN A 1 71 ? -13.514 -2.989 20.326 1.00 88.19 71 GLN A O 1
ATOM 568 N N . LEU A 1 72 ? -12.038 -1.754 19.151 1.00 89.69 72 LEU A N 1
ATOM 569 C CA . LEU A 1 72 ? -11.808 -0.740 20.182 1.00 89.69 72 LEU A CA 1
ATOM 570 C C . LEU A 1 72 ? -12.959 0.269 20.298 1.00 89.69 72 LEU A C 1
ATOM 572 O O . LEU A 1 72 ? -13.234 0.736 21.401 1.00 89.69 72 LEU A O 1
ATOM 576 N N . ASN A 1 73 ? -13.654 0.569 19.195 1.00 89.81 73 ASN A N 1
ATOM 577 C CA . ASN A 1 73 ? -14.730 1.565 19.144 1.00 89.81 73 ASN A CA 1
ATOM 578 C C . ASN A 1 73 ? -16.064 0.959 18.657 1.00 89.81 73 ASN A C 1
ATOM 580 O O . ASN A 1 73 ? -16.571 1.325 17.589 1.00 89.81 73 ASN A O 1
ATOM 584 N N . PRO A 1 74 ? -16.670 0.026 19.420 1.00 81.25 74 PRO A N 1
ATOM 585 C CA . PRO A 1 74 ? -17.930 -0.592 19.029 1.00 81.25 74 PRO A CA 1
ATOM 586 C C . PRO A 1 74 ? -19.056 0.456 18.997 1.00 81.25 74 PRO A C 1
ATOM 588 O O . PRO A 1 74 ? -19.472 0.968 20.032 1.00 81.25 74 PRO A O 1
ATOM 591 N N . GLY A 1 75 ? -19.561 0.759 17.797 1.00 81.75 75 GLY A N 1
ATOM 592 C CA . GLY A 1 75 ? -20.669 1.699 17.572 1.00 81.75 75 GLY A CA 1
ATOM 593 C C . GLY A 1 75 ? -20.306 2.961 16.785 1.00 81.75 75 GLY A C 1
ATOM 594 O O . GLY A 1 75 ? -21.209 3.709 16.414 1.00 81.75 75 GLY A O 1
ATOM 595 N N . GLN A 1 76 ? -19.024 3.185 16.492 1.00 89.44 76 GLN A N 1
ATOM 596 C CA . GLN A 1 76 ? -18.590 4.284 15.631 1.00 89.44 76 GLN A CA 1
ATOM 597 C C . GLN A 1 76 ? -18.954 4.011 14.159 1.00 89.44 76 GLN A C 1
ATOM 599 O O . GLN A 1 76 ? -19.059 2.857 13.727 1.00 89.44 76 GLN A O 1
ATOM 604 N N . HIS A 1 77 ? -19.186 5.065 13.372 1.00 91.38 77 HIS A N 1
ATOM 605 C CA . HIS A 1 77 ? -19.514 4.913 11.956 1.00 91.38 77 HIS A CA 1
ATOM 606 C C . HIS A 1 77 ? -18.335 4.312 11.182 1.00 91.38 77 HIS A C 1
ATOM 608 O O . HIS A 1 77 ? -17.196 4.742 11.338 1.00 91.38 77 HIS A O 1
ATOM 614 N N . ILE A 1 78 ? -18.615 3.361 10.281 1.00 87.62 78 ILE A N 1
ATOM 615 C CA . ILE A 1 78 ? -17.576 2.665 9.500 1.00 87.62 78 ILE A CA 1
ATOM 616 C C . ILE A 1 78 ? -16.663 3.626 8.723 1.00 87.62 78 ILE A C 1
ATOM 618 O O . ILE A 1 78 ? -15.475 3.358 8.599 1.00 87.62 78 ILE A O 1
ATOM 622 N N . ASN A 1 79 ? -17.191 4.760 8.253 1.00 91.75 79 ASN A N 1
ATOM 623 C CA . ASN A 1 79 ? -16.403 5.769 7.545 1.00 91.75 79 ASN A CA 1
ATOM 624 C C . ASN A 1 79 ? -15.338 6.405 8.446 1.00 91.75 79 ASN A C 1
ATOM 626 O O . ASN A 1 79 ? -14.207 6.568 8.008 1.00 91.75 79 ASN A O 1
ATOM 630 N N . GLU A 1 80 ? -15.686 6.726 9.69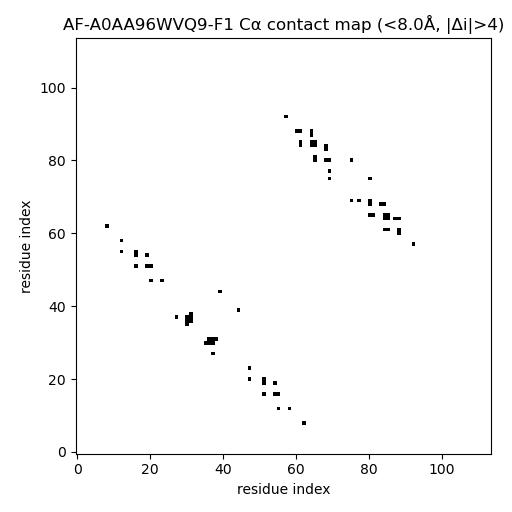5 1.00 93.12 80 GLU A N 1
ATOM 631 C CA . GLU A 1 80 ? -14.736 7.277 10.670 1.00 93.12 80 GLU A CA 1
ATOM 632 C C . GLU A 1 80 ? -13.690 6.230 11.047 1.00 93.12 80 GLU A C 1
ATOM 634 O O . GLU A 1 80 ? -12.501 6.518 11.062 1.00 93.12 80 GLU A O 1
ATOM 639 N N . ILE A 1 81 ? -14.121 4.980 11.245 1.00 92.69 81 ILE A N 1
ATOM 640 C CA . ILE A 1 81 ? -13.214 3.873 11.560 1.00 92.69 81 ILE A CA 1
ATOM 641 C C . ILE A 1 81 ? -12.180 3.661 10.443 1.00 92.69 81 ILE A C 1
ATOM 643 O O . ILE A 1 81 ? -11.000 3.440 10.719 1.00 92.69 81 ILE A O 1
ATOM 647 N N . VAL A 1 82 ? -12.617 3.713 9.181 1.00 91.19 82 VAL A N 1
ATOM 648 C CA . VAL A 1 82 ? -11.719 3.583 8.028 1.00 91.19 82 VAL A CA 1
ATOM 649 C C . VAL A 1 82 ? -10.769 4.776 7.943 1.00 91.19 82 VAL A C 1
ATOM 651 O O . VAL A 1 82 ? -9.576 4.557 7.750 1.00 91.19 82 VAL A O 1
ATOM 654 N N . ASP A 1 83 ? -11.256 6.005 8.128 1.00 94.62 83 ASP A N 1
ATOM 655 C CA . ASP A 1 83 ? -10.412 7.208 8.108 1.00 94.62 83 ASP A CA 1
ATOM 656 C C . ASP A 1 83 ? -9.333 7.162 9.203 1.00 94.62 83 ASP A C 1
ATOM 658 O O . ASP A 1 83 ? -8.145 7.332 8.921 1.00 94.62 83 ASP A O 1
ATOM 662 N N . ASP A 1 84 ? -9.715 6.803 10.430 1.00 93.62 84 ASP A N 1
ATOM 663 C CA . ASP A 1 84 ? -8.793 6.646 11.555 1.00 93.62 84 ASP A CA 1
ATOM 664 C C . ASP A 1 84 ? -7.740 5.565 11.278 1.00 93.62 84 ASP A C 1
ATOM 666 O O . ASP A 1 84 ? -6.543 5.772 11.503 1.00 93.62 84 ASP A O 1
ATOM 670 N N . ALA A 1 85 ? -8.157 4.407 10.761 1.00 92.56 85 ALA A N 1
ATOM 671 C CA . ALA A 1 85 ? -7.246 3.310 10.450 1.00 92.56 85 ALA A CA 1
ATOM 672 C C . ALA A 1 85 ? -6.254 3.666 9.329 1.00 92.56 85 ALA A C 1
ATOM 674 O O . ALA A 1 85 ? -5.063 3.342 9.423 1.00 92.56 85 ALA A O 1
ATOM 675 N N . VAL A 1 86 ? -6.720 4.360 8.288 1.00 93.50 86 VAL A N 1
ATOM 676 C CA . VAL A 1 86 ? -5.875 4.845 7.190 1.00 93.50 86 VAL A CA 1
ATOM 677 C C . VAL A 1 86 ? -4.891 5.895 7.702 1.00 93.50 86 VAL A C 1
ATOM 679 O O . VAL A 1 86 ? -3.691 5.765 7.467 1.00 93.50 86 VAL A O 1
ATOM 682 N N . ASN A 1 87 ? -5.342 6.876 8.485 1.00 95.38 87 ASN A N 1
ATOM 683 C CA . ASN A 1 87 ? -4.472 7.902 9.067 1.00 95.38 87 ASN A CA 1
ATOM 684 C C . ASN A 1 87 ? -3.378 7.310 9.969 1.00 95.38 87 ASN A C 1
ATOM 686 O O . ASN A 1 87 ? -2.221 7.731 9.908 1.00 95.38 87 ASN A O 1
ATOM 690 N N . GLN A 1 88 ? -3.697 6.278 10.752 1.00 93.62 88 GLN A N 1
ATOM 691 C CA . GLN A 1 88 ? -2.721 5.602 11.615 1.00 93.62 88 GLN A CA 1
ATOM 692 C C . GLN A 1 88 ? -1.662 4.800 10.844 1.00 93.62 88 GLN A C 1
ATOM 694 O O . GLN A 1 88 ? -0.557 4.586 11.346 1.00 93.62 88 GLN A O 1
ATOM 699 N N . THR A 1 89 ? -1.985 4.326 9.640 1.00 95.31 89 THR A N 1
ATOM 700 C CA . THR A 1 89 ? -1.103 3.468 8.828 1.00 95.31 89 THR A CA 1
ATOM 701 C C . THR A 1 89 ? -0.402 4.218 7.691 1.00 95.31 89 THR A C 1
ATOM 703 O O . THR A 1 89 ? 0.637 3.760 7.208 1.00 95.31 89 THR A O 1
ATOM 706 N N . LEU A 1 90 ? -0.888 5.410 7.334 1.00 93.62 90 LEU A N 1
ATOM 707 C CA . LEU A 1 90 ? -0.389 6.266 6.254 1.00 93.62 90 LEU A CA 1
ATOM 708 C C . LEU A 1 90 ? 1.107 6.559 6.365 1.00 93.62 90 LEU A C 1
ATOM 710 O O . LEU A 1 90 ? 1.859 6.309 5.426 1.00 93.62 90 LEU A O 1
ATOM 714 N N . THR A 1 91 ? 1.567 7.020 7.531 1.00 95.38 91 THR A N 1
ATOM 715 C CA . THR A 1 91 ? 2.986 7.347 7.750 1.00 95.38 91 THR A CA 1
ATOM 716 C C . THR A 1 91 ? 3.892 6.140 7.505 1.00 95.38 91 THR A C 1
ATOM 718 O O . THR A 1 91 ? 4.967 6.277 6.924 1.00 95.38 91 THR A O 1
ATOM 721 N N . ARG A 1 92 ? 3.459 4.938 7.906 1.00 92.31 92 ARG A N 1
ATOM 722 C CA . ARG A 1 92 ? 4.216 3.702 7.671 1.00 92.31 92 ARG A CA 1
ATOM 723 C C . ARG A 1 92 ? 4.289 3.383 6.179 1.00 92.31 92 ARG A C 1
ATOM 725 O O . ARG A 1 92 ? 5.392 3.186 5.679 1.00 92.31 92 ARG A O 1
ATOM 732 N N . SER A 1 93 ? 3.147 3.360 5.488 1.00 92.25 93 SER A N 1
ATOM 733 C CA . SER A 1 93 ? 3.079 3.047 4.051 1.00 92.25 93 SER A CA 1
ATOM 734 C C . SER A 1 93 ? 3.904 4.032 3.214 1.00 92.25 93 SER A C 1
ATOM 736 O O . SER A 1 93 ? 4.717 3.624 2.378 1.00 92.25 93 SER A O 1
ATOM 738 N N . ILE A 1 94 ? 3.803 5.332 3.517 1.00 93.19 94 ILE A N 1
ATOM 739 C CA . ILE A 1 94 ? 4.605 6.375 2.869 1.00 93.19 94 ILE A CA 1
ATOM 740 C C . ILE A 1 94 ? 6.097 6.134 3.103 1.00 93.19 94 ILE A C 1
ATOM 742 O O . ILE A 1 94 ? 6.870 6.162 2.150 1.00 93.19 94 ILE A O 1
ATOM 7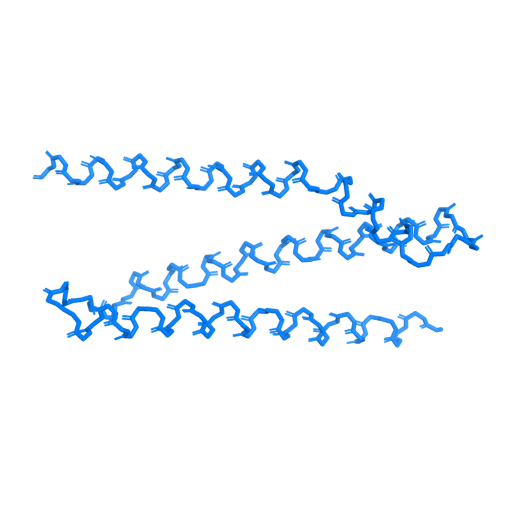46 N N . ASN A 1 95 ? 6.519 5.862 4.341 1.00 93.94 95 ASN A N 1
ATOM 747 C CA . ASN A 1 95 ? 7.933 5.647 4.654 1.00 93.94 95 ASN A CA 1
ATOM 748 C C . ASN A 1 95 ? 8.505 4.403 3.963 1.00 93.94 95 ASN A C 1
ATOM 750 O O . ASN A 1 95 ? 9.633 4.441 3.463 1.00 93.94 95 ASN A O 1
ATOM 754 N N . THR A 1 96 ? 7.741 3.311 3.910 1.00 90.69 96 THR A N 1
ATOM 755 C CA . THR A 1 96 ? 8.137 2.092 3.195 1.00 90.69 96 THR A CA 1
ATOM 756 C C . THR A 1 96 ? 8.276 2.370 1.702 1.00 90.69 96 THR A C 1
ATOM 758 O O . THR A 1 96 ? 9.338 2.113 1.132 1.00 90.69 96 THR A O 1
ATOM 761 N N . THR A 1 97 ? 7.260 2.977 1.089 1.00 89.62 97 THR A N 1
ATOM 762 C CA . THR A 1 97 ? 7.274 3.317 -0.339 1.00 89.62 97 THR A CA 1
ATOM 763 C C . THR A 1 97 ? 8.414 4.279 -0.673 1.00 89.62 97 THR A C 1
ATOM 765 O O . THR A 1 97 ? 9.164 4.048 -1.619 1.00 89.62 97 THR A O 1
ATOM 768 N N . LEU A 1 98 ? 8.616 5.325 0.133 1.00 93.12 98 LEU A N 1
ATOM 769 C CA . LEU A 1 98 ? 9.679 6.308 -0.066 1.00 93.12 98 LEU A CA 1
ATOM 770 C C . LEU A 1 98 ? 11.067 5.669 0.030 1.00 93.12 98 LEU A C 1
ATOM 772 O O . LEU A 1 98 ? 11.931 5.952 -0.793 1.00 93.12 98 LEU A O 1
ATOM 776 N N . THR A 1 99 ? 11.280 4.782 1.001 1.00 92.12 99 THR A N 1
ATOM 777 C CA . THR A 1 99 ? 12.561 4.082 1.173 1.00 92.12 99 THR A CA 1
ATOM 778 C C . THR A 1 99 ? 12.885 3.209 -0.040 1.00 92.12 99 THR A C 1
ATOM 780 O O . THR A 1 99 ? 14.015 3.226 -0.537 1.00 92.12 99 THR A O 1
ATOM 783 N N . VAL A 1 100 ? 11.888 2.484 -0.556 1.00 89.88 100 VAL A N 1
ATOM 784 C CA . VAL A 1 100 ? 12.020 1.690 -1.786 1.00 89.88 100 VAL A CA 1
ATOM 785 C C . VAL A 1 100 ? 12.343 2.595 -2.974 1.00 89.88 100 VAL A C 1
ATOM 787 O O . VAL A 1 100 ? 13.308 2.333 -3.690 1.00 89.88 100 VAL A O 1
ATOM 790 N N . LEU A 1 101 ? 11.607 3.695 -3.151 1.00 89.88 101 LEU A N 1
ATOM 791 C CA . LEU A 1 101 ? 11.839 4.640 -4.246 1.00 89.88 101 LEU A CA 1
ATOM 792 C C . LEU A 1 101 ? 13.234 5.269 -4.191 1.00 89.88 101 LEU A C 1
ATOM 794 O O . LEU A 1 101 ? 13.910 5.322 -5.214 1.00 89.88 101 LEU A O 1
ATOM 798 N N . LEU A 1 102 ? 13.696 5.700 -3.014 1.00 92.81 102 LEU A N 1
ATOM 799 C CA . LEU A 1 102 ? 15.040 6.259 -2.837 1.00 92.81 102 LEU A CA 1
ATOM 800 C C . LEU A 1 102 ? 16.129 5.231 -3.163 1.00 92.81 102 LEU A C 1
ATOM 802 O O . LEU A 1 102 ? 17.115 5.565 -3.820 1.00 92.81 102 LEU A O 1
ATOM 806 N N . THR A 1 103 ? 15.938 3.977 -2.749 1.00 90.00 103 THR A N 1
ATOM 807 C CA . THR A 1 103 ? 16.884 2.888 -3.031 1.00 90.00 103 THR A CA 1
ATOM 808 C C . THR A 1 103 ? 16.947 2.583 -4.528 1.00 90.00 103 THR A C 1
ATOM 810 O O . THR A 1 103 ? 18.036 2.497 -5.096 1.00 90.00 103 THR A O 1
ATOM 813 N N . LEU A 1 104 ? 15.791 2.481 -5.191 1.00 87.94 104 LEU A N 1
ATOM 814 C CA . LEU A 1 104 ? 15.708 2.269 -6.638 1.00 87.94 104 LEU A CA 1
ATOM 815 C C . LEU A 1 104 ? 16.295 3.447 -7.420 1.00 87.94 104 LEU A C 1
ATOM 817 O O . LEU A 1 104 ? 17.011 3.238 -8.397 1.00 87.94 104 LEU A O 1
ATOM 821 N N . PHE A 1 105 ? 16.046 4.679 -6.973 1.00 89.88 105 PHE A N 1
ATOM 822 C CA . PHE A 1 105 ? 16.609 5.879 -7.583 1.00 89.88 105 PHE A CA 1
ATOM 823 C C . PHE A 1 105 ? 18.140 5.905 -7.482 1.00 89.88 105 PHE A C 1
ATOM 825 O O . PHE A 1 105 ? 18.819 6.183 -8.472 1.00 89.88 105 PHE A O 1
ATOM 832 N N . ALA A 1 106 ? 18.695 5.566 -6.315 1.00 91.69 106 ALA A N 1
ATOM 833 C CA . ALA A 1 106 ? 20.139 5.476 -6.121 1.00 91.69 106 ALA A CA 1
ATOM 834 C C . ALA A 1 106 ? 20.771 4.389 -7.006 1.00 91.69 106 ALA A C 1
ATOM 836 O O . ALA A 1 106 ? 21.803 4.635 -7.632 1.00 91.69 106 ALA A O 1
ATOM 837 N N . LEU A 1 107 ? 20.133 3.216 -7.106 1.00 88.56 107 LEU A N 1
ATOM 838 C CA . LEU A 1 107 ? 20.584 2.129 -7.976 1.00 88.56 107 LEU A CA 1
ATOM 839 C C . LEU A 1 107 ? 20.571 2.552 -9.451 1.00 88.56 107 LEU A C 1
ATOM 841 O O . LEU A 1 107 ? 21.588 2.434 -10.130 1.00 88.56 107 LEU A O 1
ATOM 845 N N . PHE A 1 108 ? 19.460 3.119 -9.925 1.00 85.06 108 PHE A N 1
ATOM 846 C CA . PHE A 1 108 ? 19.322 3.586 -11.304 1.00 85.06 108 PHE A CA 1
ATOM 847 C C . PHE A 1 108 ? 20.341 4.682 -11.646 1.00 85.06 108 PHE A C 1
ATOM 849 O O . PHE A 1 108 ? 20.996 4.619 -12.684 1.00 85.06 108 PHE A O 1
ATOM 856 N N . SER A 1 109 ? 20.539 5.660 -10.753 1.00 86.06 109 SER A N 1
ATOM 857 C CA . SER A 1 109 ? 21.551 6.704 -10.946 1.00 86.06 109 SER A CA 1
ATOM 858 C C . SER A 1 109 ? 22.980 6.155 -10.925 1.00 86.06 109 SER A C 1
ATOM 860 O O . SER A 1 109 ? 23.854 6.744 -11.563 1.00 86.06 109 SER A O 1
ATOM 862 N N . SER A 1 110 ? 23.239 5.078 -10.179 1.00 87.19 110 SER A N 1
ATOM 863 C CA . SER A 1 110 ? 24.540 4.409 -10.152 1.00 87.19 110 SER A CA 1
ATOM 864 C C . SER A 1 110 ? 24.805 3.649 -11.451 1.00 87.19 110 SER A C 1
ATOM 866 O O . SER A 1 110 ? 25.914 3.730 -11.975 1.00 87.19 110 SER A O 1
ATOM 868 N N . GLU A 1 111 ? 23.815 2.926 -11.980 1.00 77.12 111 GLU A N 1
ATOM 869 C CA . GLU A 1 111 ? 23.955 2.211 -13.254 1.00 77.12 111 GLU A CA 1
ATOM 870 C C . GLU A 1 111 ? 24.065 3.163 -14.445 1.00 77.12 111 GLU A C 1
ATOM 872 O O . GLU A 1 111 ? 24.891 2.938 -15.318 1.00 77.12 111 GLU A O 1
ATOM 877 N N . ALA A 1 112 ? 23.332 4.281 -14.445 1.00 66.81 112 ALA A N 1
ATOM 878 C CA . ALA A 1 112 ? 23.402 5.287 -15.509 1.00 66.81 112 ALA A CA 1
ATOM 879 C C . ALA A 1 112 ? 24.777 5.976 -15.636 1.00 66.81 112 ALA A C 1
ATOM 881 O O . ALA A 1 112 ? 25.037 6.665 -16.623 1.00 66.81 112 ALA A O 1
ATOM 882 N N . LYS A 1 113 ? 25.644 5.839 -14.624 1.00 60.09 113 LYS A N 1
ATOM 883 C CA . LYS A 1 113 ? 26.982 6.443 -14.588 1.00 60.09 113 LYS A CA 1
ATOM 884 C C . LYS A 1 113 ? 28.090 5.492 -15.056 1.00 60.09 113 LYS A C 1
ATOM 886 O O . LYS A 1 113 ? 29.241 5.922 -15.131 1.00 60.09 113 LYS A O 1
ATOM 891 N N . ARG A 1 114 ? 27.762 4.225 -15.309 1.00 51.28 114 ARG A N 1
ATOM 892 C CA . ARG A 1 114 ? 28.690 3.163 -15.707 1.00 51.28 114 ARG A CA 1
ATOM 893 C C . ARG A 1 114 ? 28.505 2.810 -17.178 1.00 51.28 114 ARG A C 1
ATOM 895 O O . ARG A 1 114 ? 29.535 2.466 -17.796 1.00 51.28 114 ARG A O 1
#